Protein AF-A0A6N8X5X6-F1 (afdb_monomer_lite)

Secondary structure (DSSP, 8-state):
--THHHHHHHHHGGGGGTTSEEEEEEESS-STT-HHHHHHHHSS-SEEEEEEETT--S-HHHHSHHHHHHHHHH-

Foldseek 3Di:
DDCVVVVVVVLVCLLVQQAPEEEAEAEQPEPVGHPVVVVSVVPRHVHYHYHYDDPDDDCCCVPPVPVVVVSVVVD

Sequence (75 aa):
MGASDWLRSIWQDRAAFANRSALILWGLKDIAFRRKKLERWKSPPRDADVSQFEGSGRSLAEEVPGRVVEALRSS

Structure (mmCIF, N/CA/C/O backbone):
data_AF-A0A6N8X5X6-F1
#
_entry.id   AF-A0A6N8X5X6-F1
#
loop_
_atom_site.group_PDB
_atom_site.id
_atom_site.type_symbol
_atom_site.label_atom_id
_atom_site.label_alt_id
_atom_site.label_comp_id
_atom_site.label_asym_id
_atom_site.label_entity_id
_atom_site.label_seq_id
_atom_site.pdbx_PDB_ins_code
_atom_site.Cartn_x
_atom_site.Cartn_y
_atom_site.Cartn_z
_atom_site.occupancy
_atom_site.B_iso_or_equiv
_atom_site.auth_seq_id
_at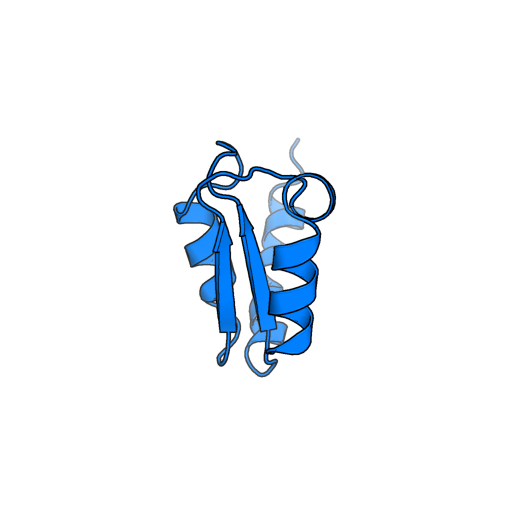om_site.auth_comp_id
_atom_site.auth_asym_id
_atom_site.auth_atom_id
_atom_site.pdbx_PDB_model_num
ATOM 1 N N . MET A 1 1 ? 28.238 6.755 -7.490 1.00 50.38 1 MET A N 1
ATOM 2 C CA . MET A 1 1 ? 27.948 5.413 -8.038 1.00 50.38 1 MET A CA 1
ATOM 3 C C . MET A 1 1 ? 26.678 4.921 -7.375 1.00 50.38 1 MET A C 1
ATOM 5 O O . MET A 1 1 ? 26.608 4.953 -6.155 1.00 50.38 1 MET A O 1
ATOM 9 N N . GLY A 1 2 ? 25.632 4.661 -8.158 1.00 71.25 2 GLY A N 1
ATOM 10 C CA . GLY A 1 2 ? 24.269 4.500 -7.648 1.00 71.25 2 GLY A CA 1
ATOM 11 C C . GLY A 1 2 ? 23.780 3.064 -7.760 1.00 71.25 2 GLY A C 1
ATOM 12 O O . GLY A 1 2 ? 24.097 2.379 -8.727 1.00 71.25 2 GLY A O 1
ATOM 13 N N . ALA A 1 3 ? 22.944 2.639 -6.814 1.00 85.94 3 ALA A N 1
ATOM 14 C CA . ALA A 1 3 ? 22.281 1.334 -6.802 1.00 85.94 3 ALA A CA 1
ATOM 15 C C . ALA A 1 3 ? 21.187 1.188 -7.889 1.00 85.94 3 ALA A C 1
ATOM 17 O O . ALA A 1 3 ? 20.253 0.406 -7.735 1.00 85.94 3 ALA A O 1
ATOM 18 N N . SER A 1 4 ? 21.264 1.964 -8.974 1.00 89.12 4 SER A N 1
ATOM 19 C CA . SER A 1 4 ? 20.223 2.078 -9.997 1.00 89.12 4 SER A CA 1
ATOM 20 C C . SER A 1 4 ? 20.024 0.785 -10.780 1.00 89.12 4 SER A C 1
ATOM 22 O O . SER A 1 4 ? 18.882 0.422 -11.049 1.00 89.12 4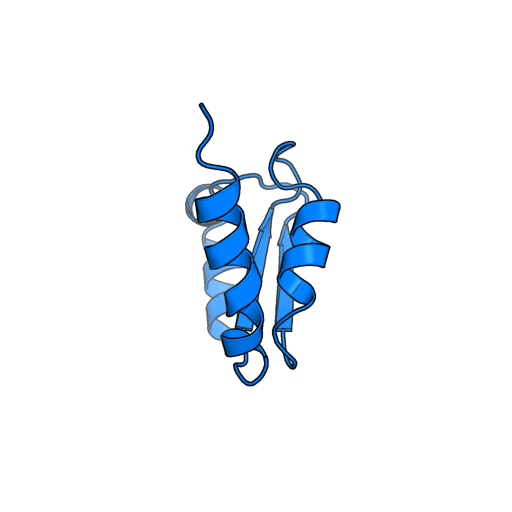 SER A O 1
ATOM 24 N N . ASP A 1 5 ? 21.104 0.080 -11.126 1.00 90.81 5 ASP A N 1
ATOM 25 C CA . ASP A 1 5 ? 21.015 -1.169 -11.894 1.00 90.81 5 ASP A CA 1
ATOM 26 C C . ASP A 1 5 ? 20.488 -2.321 -11.038 1.00 90.81 5 ASP A C 1
ATOM 28 O O . ASP A 1 5 ? 19.609 -3.060 -11.472 1.00 90.81 5 ASP A O 1
ATOM 32 N N . TRP A 1 6 ? 20.928 -2.396 -9.782 1.00 90.38 6 TRP A N 1
ATOM 33 C CA . TRP A 1 6 ? 20.381 -3.332 -8.800 1.00 90.38 6 TRP A CA 1
ATOM 34 C C . TRP A 1 6 ? 18.903 -3.052 -8.490 1.00 90.38 6 TRP A C 1
ATOM 36 O O . TRP A 1 6 ? 18.073 -3.955 -8.484 1.00 90.38 6 TRP A O 1
ATOM 46 N N . LEU A 1 7 ? 18.522 -1.784 -8.307 1.00 87.69 7 LEU A N 1
ATOM 47 C CA . LEU A 1 7 ? 17.118 -1.423 -8.123 1.00 87.69 7 LEU A CA 1
ATOM 48 C C . LEU A 1 7 ? 16.294 -1.788 -9.368 1.00 87.69 7 LEU A C 1
ATOM 50 O O . LEU A 1 7 ? 15.163 -2.259 -9.250 1.00 87.69 7 LEU A O 1
ATOM 54 N N . ARG A 1 8 ? 16.849 -1.586 -10.569 1.00 89.00 8 ARG A N 1
ATOM 55 C CA . ARG A 1 8 ? 16.193 -1.949 -11.829 1.00 89.00 8 ARG A CA 1
ATOM 56 C C . ARG A 1 8 ? 15.955 -3.453 -11.928 1.00 89.00 8 ARG A C 1
ATOM 58 O O . ARG A 1 8 ? 14.848 -3.815 -12.323 1.00 89.00 8 ARG A O 1
ATOM 65 N N . SER A 1 9 ? 16.927 -4.293 -11.567 1.00 88.88 9 SER A N 1
ATOM 66 C CA . SER A 1 9 ? 16.766 -5.751 -11.638 1.00 88.88 9 SER A CA 1
ATOM 67 C C . SER A 1 9 ? 15.635 -6.232 -10.727 1.00 88.88 9 SER A C 1
ATOM 69 O O . SER A 1 9 ? 14.748 -6.942 -11.187 1.00 88.88 9 SER A O 1
ATOM 71 N N . ILE A 1 10 ? 15.552 -5.720 -9.493 1.00 86.94 10 ILE A N 1
ATOM 72 C CA . ILE A 1 10 ? 14.437 -6.028 -8.578 1.00 86.94 10 ILE A CA 1
ATOM 73 C C . ILE A 1 10 ? 13.087 -5.630 -9.192 1.00 86.94 10 ILE A C 1
ATOM 75 O O . ILE A 1 10 ? 12.107 -6.369 -9.118 1.00 86.94 10 ILE A O 1
ATOM 79 N N . TRP A 1 11 ? 13.010 -4.460 -9.832 1.00 86.12 11 TRP A N 1
ATOM 80 C CA . TRP A 1 11 ? 11.770 -4.010 -10.468 1.00 86.12 11 TRP A CA 1
ATOM 81 C C . TRP A 1 11 ? 11.369 -4.838 -11.693 1.00 86.12 11 TRP A C 1
ATOM 83 O O . TRP A 1 11 ? 10.186 -4.814 -12.054 1.00 86.12 11 TRP A O 1
ATOM 93 N N . GLN A 1 12 ? 12.305 -5.518 -12.356 1.00 86.38 12 GLN A N 1
ATOM 94 C CA . GLN A 1 12 ? 12.015 -6.388 -13.499 1.00 86.38 12 GLN A CA 1
ATOM 95 C C . GLN A 1 12 ? 11.309 -7.677 -13.061 1.00 86.38 12 GLN A C 1
ATOM 97 O O . GLN A 1 12 ? 10.373 -8.099 -13.738 1.00 86.38 12 GLN A O 1
ATOM 102 N N . ASP A 1 13 ? 11.623 -8.198 -11.876 1.00 86.19 13 ASP A N 1
ATOM 103 C CA . ASP A 1 13 ? 11.023 -9.433 -11.350 1.00 86.19 13 ASP A CA 1
ATOM 104 C C . ASP A 1 13 ? 9.581 -9.278 -10.851 1.00 86.19 13 ASP A C 1
ATOM 106 O O . ASP A 1 13 ? 8.920 -10.263 -10.523 1.00 86.19 13 ASP A O 1
ATOM 110 N N . ARG A 1 14 ? 9.016 -8.063 -10.848 1.00 84.62 14 ARG A N 1
ATOM 111 C CA . ARG A 1 14 ? 7.639 -7.835 -10.368 1.00 84.62 14 ARG A CA 1
ATOM 112 C C . ARG A 1 14 ? 6.569 -8.612 -11.145 1.00 84.62 14 ARG A C 1
ATOM 114 O O . ARG A 1 14 ? 5.469 -8.799 -10.636 1.00 84.62 14 ARG A O 1
ATOM 121 N N . ALA A 1 15 ? 6.873 -9.049 -12.370 1.00 83.25 15 ALA A N 1
ATOM 122 C CA . ALA A 1 15 ? 5.990 -9.913 -13.152 1.00 83.25 15 ALA A CA 1
ATOM 123 C C . ALA A 1 15 ? 5.709 -11.253 -12.445 1.00 83.25 15 ALA A C 1
ATOM 125 O O . ALA A 1 15 ? 4.657 -11.845 -12.663 1.00 83.25 15 ALA A O 1
ATOM 126 N N . ALA A 1 16 ? 6.584 -11.690 -11.532 1.00 85.44 16 ALA A N 1
ATOM 127 C CA . ALA A 1 16 ? 6.351 -12.859 -10.689 1.00 85.44 16 ALA A CA 1
ATOM 128 C C . ALA A 1 16 ? 5.096 -12.727 -9.802 1.00 85.44 16 ALA A C 1
ATOM 130 O O . ALA A 1 16 ? 4.505 -13.734 -9.411 1.00 85.44 16 ALA A O 1
ATOM 131 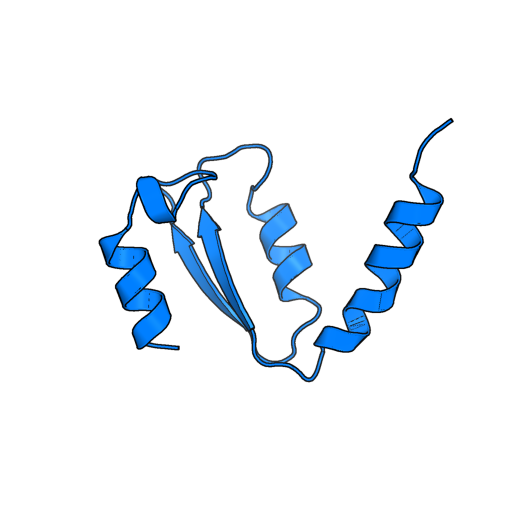N N . PHE A 1 17 ? 4.650 -11.499 -9.512 1.00 82.94 17 PHE A N 1
ATOM 132 C CA . PHE A 1 17 ? 3.428 -11.243 -8.747 1.00 82.94 17 PHE A CA 1
ATOM 133 C C . PHE A 1 17 ? 2.159 -11.241 -9.606 1.00 82.94 17 PHE A C 1
ATOM 135 O O . PHE A 1 17 ? 1.069 -11.125 -9.057 1.00 82.94 17 PHE A O 1
ATOM 142 N N . ALA A 1 18 ? 2.262 -11.394 -10.931 1.00 87.62 18 ALA A N 1
ATOM 143 C CA . ALA A 1 18 ? 1.118 -11.210 -11.821 1.00 87.62 18 ALA A CA 1
ATOM 144 C C . ALA A 1 18 ? -0.049 -12.163 -11.544 1.00 87.62 18 ALA A C 1
ATOM 146 O O . ALA A 1 18 ? -1.205 -11.763 -11.619 1.00 87.62 18 ALA A O 1
ATOM 147 N N . ASN A 1 19 ? 0.244 -13.400 -11.147 1.00 88.81 19 ASN A N 1
ATOM 148 C CA . ASN A 1 19 ? -0.773 -14.408 -10.841 1.00 88.81 19 ASN A CA 1
ATOM 149 C C . ASN A 1 19 ? -1.112 -14.497 -9.344 1.00 88.81 19 ASN A C 1
ATOM 151 O O . ASN A 1 19 ? -1.661 -15.503 -8.899 1.00 88.81 19 ASN A O 1
ATOM 155 N N . ARG A 1 20 ? -0.747 -13.490 -8.547 1.00 87.75 20 ARG A N 1
ATOM 156 C CA . ARG A 1 20 ? -1.090 -13.417 -7.124 1.00 87.75 20 ARG A CA 1
ATOM 157 C C . ARG A 1 20 ? -2.184 -12.376 -6.924 1.00 87.75 20 ARG A C 1
ATOM 159 O O . ARG A 1 20 ? -2.069 -11.274 -7.457 1.00 87.75 20 ARG A O 1
ATOM 166 N N . SER A 1 21 ? -3.197 -12.715 -6.129 1.00 90.00 21 SER A N 1
ATOM 167 C CA . SER A 1 21 ? -4.102 -11.704 -5.585 1.00 90.00 21 SER A CA 1
ATOM 168 C C . SER A 1 21 ? -3.342 -10.851 -4.571 1.00 90.00 21 SER A C 1
ATOM 170 O O . SER A 1 21 ? -2.515 -11.367 -3.810 1.00 90.00 21 SER A O 1
ATOM 172 N N . ALA A 1 22 ? -3.587 -9.546 -4.588 1.00 92.69 22 ALA A N 1
ATOM 173 C CA . ALA A 1 22 ? -2.913 -8.597 -3.715 1.00 92.69 22 ALA A CA 1
ATOM 174 C C . ALA A 1 22 ? -3.907 -7.596 -3.123 1.00 92.69 22 ALA A C 1
ATOM 176 O O . ALA A 1 22 ? -4.676 -6.983 -3.856 1.00 92.69 22 ALA A O 1
ATOM 177 N N . LEU A 1 23 ? -3.825 -7.374 -1.811 1.00 94.56 23 LEU A N 1
ATOM 178 C CA . LEU A 1 23 ? -4.463 -6.243 -1.145 1.00 94.56 23 LEU A CA 1
ATOM 179 C C . LEU A 1 23 ? -3.440 -5.113 -0.986 1.00 94.56 23 LEU A C 1
ATOM 181 O O . LEU A 1 23 ? -2.371 -5.305 -0.404 1.00 94.56 23 LEU A O 1
ATOM 185 N N . ILE A 1 24 ? -3.770 -3.923 -1.484 1.00 94.56 24 ILE A N 1
ATOM 186 C CA . ILE A 1 24 ? -2.941 -2.722 -1.387 1.00 94.56 24 ILE A CA 1
ATOM 187 C C . ILE A 1 24 ? -3.685 -1.674 -0.557 1.00 94.56 24 ILE A C 1
ATOM 189 O O . ILE A 1 24 ? -4.677 -1.095 -0.996 1.00 94.56 24 ILE A O 1
ATOM 193 N N . LEU A 1 25 ? -3.159 -1.381 0.633 1.00 96.12 25 LEU A N 1
ATOM 194 C CA . LEU A 1 25 ? -3.626 -0.283 1.479 1.00 96.12 25 LEU A CA 1
ATOM 195 C C . LEU A 1 25 ? -2.735 0.938 1.241 1.00 96.12 25 LEU A C 1
ATOM 197 O O . LEU A 1 25 ? -1.520 0.859 1.429 1.00 96.12 25 LEU A O 1
ATOM 201 N N . TRP A 1 26 ? -3.312 2.059 0.799 1.00 96.56 26 TRP A N 1
ATOM 202 C CA . TRP A 1 26 ? -2.520 3.185 0.297 1.00 96.56 26 TRP A CA 1
ATOM 203 C C . TRP A 1 26 ? -2.968 4.553 0.824 1.00 96.56 26 TRP A C 1
ATOM 205 O O . TRP A 1 26 ? -4.055 5.034 0.502 1.00 96.56 26 TRP A O 1
ATOM 215 N N . GLY A 1 27 ? -2.099 5.217 1.589 1.00 95.69 27 GLY A N 1
ATOM 216 C CA . GLY A 1 27 ? -2.283 6.604 2.022 1.00 95.69 27 GLY A CA 1
ATOM 217 C C . GLY A 1 27 ? -1.869 7.608 0.948 1.00 95.69 27 GLY A C 1
ATOM 218 O O . GLY A 1 27 ? -0.855 7.425 0.275 1.00 95.69 27 GLY A O 1
ATOM 219 N N . LEU A 1 28 ? -2.652 8.673 0.760 1.00 94.12 28 LEU A N 1
ATOM 220 C CA . LEU A 1 28 ? -2.414 9.674 -0.296 1.00 94.12 28 LEU A CA 1
ATOM 221 C C . LEU A 1 28 ? -1.876 11.014 0.217 1.00 94.12 28 LEU A C 1
ATOM 223 O O . LEU A 1 28 ? -1.512 11.868 -0.596 1.00 94.12 28 LEU A O 1
ATOM 227 N N . LYS A 1 29 ? -1.775 11.194 1.538 1.00 94.25 29 LYS A N 1
ATOM 228 C CA . LYS A 1 29 ? -1.270 12.429 2.152 1.00 94.25 29 LYS A CA 1
ATOM 229 C C . LYS A 1 29 ? 0.253 12.573 2.042 1.00 94.25 29 LYS A C 1
ATOM 231 O O . LYS A 1 29 ? 0.763 13.691 2.040 1.00 94.25 29 LYS A O 1
ATOM 236 N N . ASP A 1 30 ? 0.987 11.465 1.914 1.00 91.19 30 ASP A N 1
ATOM 237 C CA . ASP A 1 30 ? 2.448 11.482 1.777 1.00 91.19 30 ASP A CA 1
ATOM 238 C C . ASP A 1 30 ? 2.881 11.781 0.326 1.00 91.19 30 ASP A C 1
ATOM 240 O O . ASP A 1 30 ? 2.528 11.085 -0.632 1.00 91.19 30 ASP A O 1
ATOM 244 N N . ILE A 1 31 ? 3.705 12.820 0.153 1.00 90.00 31 ILE A N 1
ATOM 245 C CA . ILE A 1 31 ? 4.232 13.252 -1.147 1.00 90.00 31 ILE A CA 1
ATOM 246 C C . ILE A 1 31 ? 5.118 12.199 -1.831 1.00 90.00 31 ILE A C 1
ATOM 248 O O . ILE A 1 31 ? 5.144 12.116 -3.069 1.00 90.00 31 ILE A O 1
ATOM 252 N N . ALA A 1 32 ? 5.816 11.365 -1.057 1.00 87.88 32 ALA A N 1
ATOM 253 C CA . ALA A 1 32 ? 6.611 10.267 -1.586 1.00 87.88 32 ALA A CA 1
ATOM 254 C C . ALA A 1 32 ? 5.705 9.199 -2.220 1.00 87.88 32 ALA A C 1
ATOM 256 O O . ALA A 1 32 ? 6.030 8.678 -3.295 1.00 87.88 32 ALA A O 1
ATOM 257 N N . PHE A 1 33 ? 4.513 8.989 -1.654 1.00 86.44 33 PHE A N 1
ATOM 258 C CA . PHE A 1 33 ? 3.574 7.916 -1.991 1.00 86.44 33 PHE A CA 1
ATOM 259 C C . PHE A 1 33 ? 2.274 8.433 -2.629 1.00 86.44 33 PHE A C 1
ATOM 261 O O . PHE A 1 33 ? 1.178 7.988 -2.329 1.00 86.44 33 PHE A O 1
ATOM 268 N N . ARG A 1 34 ? 2.369 9.362 -3.583 1.00 87.56 34 ARG A N 1
ATOM 269 C CA . ARG A 1 34 ? 1.200 9.833 -4.355 1.00 87.56 34 ARG A CA 1
ATOM 270 C C . ARG A 1 34 ? 0.663 8.789 -5.341 1.00 87.56 34 ARG A C 1
ATOM 272 O O . ARG A 1 34 ? 1.354 7.833 -5.697 1.00 87.56 34 ARG A O 1
ATOM 279 N N . ARG A 1 35 ? -0.514 9.068 -5.912 1.00 91.44 35 ARG A N 1
ATOM 280 C CA . ARG A 1 35 ? -1.226 8.211 -6.881 1.00 91.44 35 ARG A CA 1
ATOM 281 C C . ARG A 1 35 ? -0.369 7.642 -8.017 1.00 91.44 35 ARG A C 1
ATOM 283 O O . ARG A 1 35 ? -0.514 6.477 -8.353 1.00 91.44 35 ARG A O 1
ATOM 290 N N . LYS A 1 36 ? 0.593 8.402 -8.557 1.00 91.69 36 LYS A N 1
ATOM 291 C CA . LYS A 1 36 ? 1.520 7.897 -9.593 1.00 91.69 36 LYS A CA 1
ATOM 292 C C . LYS A 1 36 ? 2.266 6.626 -9.161 1.00 91.69 36 LYS A C 1
ATOM 294 O O . LYS A 1 36 ? 2.551 5.770 -9.991 1.00 91.69 36 LYS A O 1
ATOM 299 N N . LYS A 1 37 ? 2.627 6.521 -7.880 1.00 91.75 37 LYS A N 1
ATOM 300 C CA . LYS A 1 37 ? 3.296 5.335 -7.343 1.00 91.75 37 LYS A CA 1
ATOM 301 C C . LYS A 1 37 ? 2.287 4.208 -7.167 1.00 91.75 37 LYS A C 1
ATOM 303 O O . LYS A 1 37 ? 2.584 3.109 -7.614 1.00 91.75 37 LYS A O 1
ATOM 308 N N . LEU A 1 38 ? 1.098 4.493 -6.634 1.00 92.94 38 LEU A N 1
ATOM 309 C CA . LEU A 1 38 ? 0.020 3.507 -6.520 1.00 92.94 38 LEU A CA 1
ATOM 310 C C . LEU A 1 38 ? -0.292 2.831 -7.865 1.00 92.94 38 LEU A C 1
ATOM 312 O O . LEU A 1 38 ? -0.308 1.610 -7.939 1.00 92.94 38 LEU A O 1
ATOM 316 N N . GLU A 1 39 ? -0.440 3.594 -8.951 1.00 92.25 39 GLU A N 1
ATOM 317 C CA . GLU A 1 39 ? -0.697 3.009 -10.278 1.00 92.25 39 GLU A CA 1
ATOM 318 C C . GLU A 1 39 ? 0.428 2.071 -10.746 1.00 92.25 39 GLU A C 1
ATOM 320 O O . GLU A 1 39 ? 0.171 1.042 -11.367 1.00 92.25 39 GLU A O 1
ATOM 325 N N . ARG A 1 40 ? 1.686 2.359 -10.383 1.00 90.25 40 ARG A N 1
ATOM 326 C CA . ARG A 1 40 ? 2.809 1.452 -10.662 1.00 90.25 40 ARG A CA 1
ATOM 327 C C . ARG A 1 40 ? 2.692 0.137 -9.887 1.00 90.25 40 ARG A C 1
ATOM 329 O O . ARG A 1 40 ? 3.091 -0.896 -10.417 1.00 90.25 40 ARG A O 1
ATOM 336 N N . TRP A 1 41 ? 2.172 0.176 -8.662 1.00 89.44 41 TRP A N 1
ATOM 337 C CA . TRP A 1 41 ? 1.962 -1.004 -7.816 1.00 89.44 41 TRP A CA 1
ATOM 338 C C . TRP A 1 41 ? 0.724 -1.817 -8.205 1.00 89.44 41 TRP A C 1
ATOM 340 O O . TRP A 1 41 ? 0.729 -3.027 -8.027 1.00 89.44 41 TRP A O 1
AT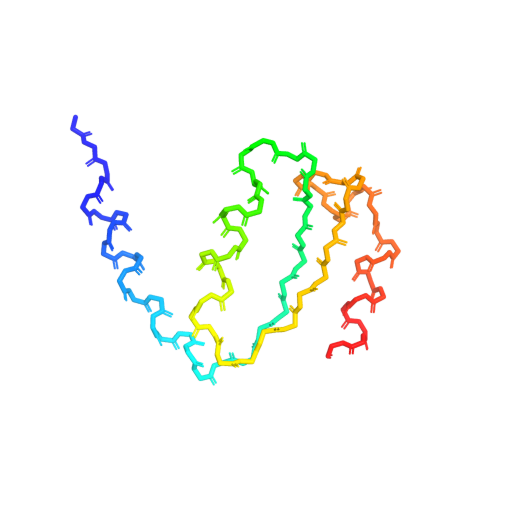OM 350 N N . LYS A 1 42 ? -0.293 -1.184 -8.797 1.00 90.00 42 LYS A N 1
ATOM 351 C CA . LYS A 1 42 ? -1.484 -1.860 -9.338 1.00 90.00 42 LYS A CA 1
ATOM 352 C C . LYS A 1 42 ? -1.212 -2.656 -10.614 1.00 90.00 42 LYS A C 1
ATOM 354 O O . LYS A 1 42 ? -1.952 -3.570 -10.934 1.00 90.00 42 LYS A O 1
ATOM 359 N N . SER A 1 43 ? -0.181 -2.280 -11.369 1.00 87.00 43 SER A N 1
ATOM 360 C CA . SER A 1 43 ? 0.076 -2.840 -12.701 1.00 87.00 43 SER A CA 1
ATOM 361 C C . SER A 1 43 ? 0.470 -4.327 -12.737 1.00 87.00 43 SER A C 1
ATOM 363 O O . SER A 1 43 ? 0.109 -4.964 -13.725 1.00 87.00 43 SER A O 1
ATOM 365 N N . PRO A 1 44 ? 1.253 -4.881 -11.788 1.00 84.94 44 PRO A N 1
ATOM 366 C CA . PRO A 1 44 ? 1.673 -6.278 -11.873 1.00 84.94 44 PRO A CA 1
ATOM 367 C C . PRO A 1 44 ? 0.578 -7.303 -11.542 1.00 84.94 44 PRO A C 1
ATOM 369 O O . PRO A 1 44 ? 0.357 -8.157 -12.395 1.00 84.94 44 PRO A O 1
ATOM 372 N N . PRO A 1 45 ? -0.081 -7.276 -10.364 1.00 84.25 45 PRO A N 1
ATOM 373 C CA . PRO A 1 45 ? -1.053 -8.304 -9.996 1.00 84.25 45 PRO A CA 1
ATOM 374 C C . PRO A 1 45 ? -2.306 -8.229 -10.872 1.00 84.25 45 PRO A C 1
ATOM 376 O O . PRO A 1 45 ? -2.857 -7.154 -11.098 1.00 84.25 45 PRO A O 1
ATOM 379 N N . ARG A 1 46 ? -2.767 -9.387 -11.355 1.00 84.38 46 ARG A N 1
ATOM 380 C CA . ARG A 1 46 ? -3.990 -9.510 -12.164 1.00 84.38 46 ARG A CA 1
ATOM 381 C C . ARG A 1 46 ? -5.246 -9.156 -11.370 1.00 84.38 46 ARG A C 1
ATOM 383 O O . ARG A 1 46 ? -6.226 -8.711 -11.959 1.00 84.38 46 ARG A O 1
ATOM 390 N N . ASP A 1 47 ? -5.198 -9.382 -10.064 1.00 86.62 47 ASP A N 1
ATOM 391 C CA . ASP A 1 47 ? -6.302 -9.190 -9.139 1.00 86.62 47 ASP A CA 1
ATOM 392 C C . ASP A 1 47 ? -5.797 -8.407 -7.925 1.00 86.62 47 ASP A C 1
ATOM 394 O O . ASP A 1 47 ? -5.101 -8.936 -7.0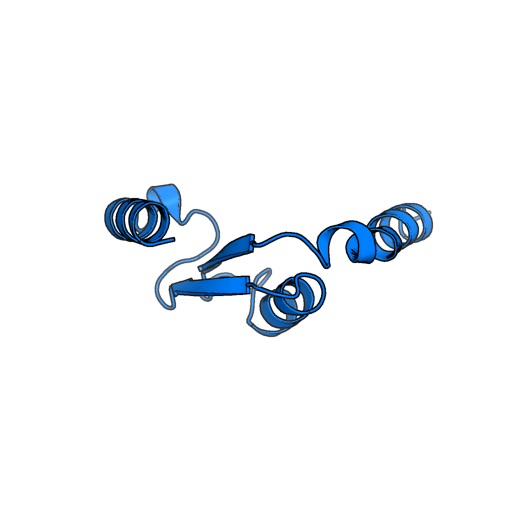56 1.00 86.62 47 ASP A O 1
ATOM 398 N N . ALA A 1 48 ? -6.045 -7.101 -7.945 1.00 91.69 48 ALA A N 1
ATOM 399 C CA . ALA A 1 48 ? -5.561 -6.175 -6.936 1.00 91.69 48 ALA A CA 1
ATOM 400 C C . ALA A 1 48 ? -6.748 -5.470 -6.288 1.00 91.69 48 ALA A C 1
ATOM 402 O O . ALA A 1 48 ? -7.376 -4.619 -6.925 1.00 91.69 48 ALA A O 1
ATOM 403 N N . ASP A 1 49 ? -7.010 -5.779 -5.022 1.00 93.94 49 ASP A N 1
ATOM 404 C CA . ASP A 1 49 ? -7.909 -4.977 -4.205 1.00 93.94 49 ASP A CA 1
ATOM 405 C C . ASP A 1 49 ? -7.134 -3.782 -3.641 1.00 93.94 49 ASP A C 1
ATOM 407 O O . ASP A 1 49 ? -6.012 -3.910 -3.144 1.00 93.94 49 ASP A O 1
ATOM 411 N N . VAL A 1 50 ? -7.700 -2.587 -3.770 1.00 94.62 50 VAL A N 1
ATOM 412 C CA . VAL A 1 50 ? -7.008 -1.338 -3.457 1.00 94.62 50 VAL A CA 1
ATOM 413 C C . VAL A 1 50 ? -7.890 -0.457 -2.595 1.00 94.62 50 VAL A C 1
ATOM 415 O O . VAL A 1 50 ? -8.801 0.212 -3.083 1.00 94.62 50 VAL A O 1
ATOM 418 N N . SER A 1 51 ? -7.526 -0.352 -1.321 1.00 95.31 51 SER A N 1
ATOM 419 C CA . SER A 1 51 ? -8.145 0.582 -0.385 1.00 95.31 51 SER A CA 1
ATOM 420 C C . SER A 1 51 ? -7.296 1.841 -0.248 1.00 95.31 51 SER A C 1
ATOM 422 O O . SER A 1 51 ? -6.120 1.794 0.118 1.00 95.31 51 SER A O 1
ATOM 424 N N . GLN A 1 52 ? -7.898 2.991 -0.548 1.00 95.25 52 GLN A N 1
ATOM 425 C CA . GLN A 1 52 ? -7.218 4.285 -0.544 1.00 95.25 52 GLN A CA 1
ATOM 426 C C . GLN A 1 52 ? -7.661 5.140 0.642 1.00 95.25 52 GLN A C 1
ATOM 428 O O . GLN A 1 52 ? -8.848 5.240 0.953 1.00 95.25 52 GLN A O 1
ATOM 433 N N . PHE A 1 53 ? -6.694 5.795 1.280 1.00 95.00 53 PHE A N 1
ATOM 434 C CA . PHE A 1 53 ? -6.883 6.570 2.502 1.00 95.00 53 PHE A CA 1
ATOM 435 C C . PHE A 1 53 ? -6.433 8.014 2.260 1.00 95.00 53 PHE A C 1
ATOM 437 O O . PHE A 1 53 ? -5.256 8.349 2.394 1.00 95.00 53 PHE A O 1
ATOM 444 N N . GLU A 1 54 ? -7.367 8.883 1.865 1.00 92.00 54 GLU A N 1
ATOM 445 C CA . GLU A 1 54 ? -7.038 10.262 1.465 1.00 92.00 54 GLU A CA 1
ATOM 446 C C . GLU A 1 54 ? -6.469 11.108 2.613 1.00 92.00 54 GLU A C 1
ATOM 448 O O . GLU A 1 54 ? -5.554 11.902 2.408 1.00 92.00 54 GLU A O 1
ATOM 453 N N . GLY A 1 55 ? -6.970 10.898 3.833 1.00 92.69 55 GLY A N 1
ATOM 454 C CA . GLY A 1 55 ? -6.548 11.632 5.028 1.00 92.69 55 GLY A CA 1
ATOM 455 C C . GLY A 1 55 ? -5.262 11.122 5.683 1.00 92.69 55 GLY A C 1
ATOM 456 O O . GLY A 1 55 ? -4.810 11.736 6.651 1.00 92.69 55 GLY A O 1
ATOM 457 N N . SER A 1 56 ? -4.678 10.034 5.174 1.00 94.38 56 SER A N 1
ATOM 458 C CA . SER A 1 56 ? -3.582 9.319 5.832 1.00 94.38 56 SER A CA 1
ATOM 459 C C . SER A 1 56 ? -2.328 9.251 4.967 1.00 94.38 56 SER A C 1
ATOM 461 O O . SER A 1 56 ? -2.387 9.280 3.734 1.00 94.38 56 SER A O 1
ATOM 463 N N . GLY A 1 57 ? -1.177 9.213 5.628 1.00 92.31 57 GLY A N 1
ATOM 464 C CA . GLY A 1 57 ? 0.140 9.171 5.018 1.00 92.31 57 GLY A CA 1
ATOM 465 C C . GLY A 1 57 ? 0.743 7.773 5.036 1.00 92.31 57 GLY A C 1
ATOM 466 O O . GLY A 1 57 ? 0.154 6.803 4.561 1.00 92.31 57 GLY A O 1
ATOM 467 N N . ARG A 1 58 ? 1.978 7.697 5.524 1.00 91.62 58 ARG A N 1
ATOM 468 C CA . ARG A 1 58 ? 2.819 6.501 5.461 1.00 91.62 58 ARG A CA 1
ATOM 469 C C . ARG A 1 58 ? 2.443 5.444 6.496 1.00 91.62 58 ARG A C 1
ATOM 471 O O . ARG A 1 58 ? 2.642 4.260 6.234 1.00 91.62 58 ARG A O 1
ATOM 478 N N . SER A 1 59 ? 1.926 5.853 7.651 1.00 93.25 59 SER A N 1
ATOM 479 C CA . SER A 1 59 ? 1.764 4.983 8.816 1.00 93.25 59 SER A CA 1
ATOM 480 C C . SER A 1 59 ? 0.296 4.624 9.019 1.00 93.25 59 SER A C 1
ATOM 482 O O . SER A 1 59 ? -0.272 4.875 10.075 1.00 93.25 59 SER A O 1
ATOM 484 N N . LEU A 1 60 ? -0.340 4.014 8.011 1.00 95.12 60 LEU A N 1
ATOM 485 C CA . LEU A 1 60 ? -1.779 3.705 8.039 1.00 95.12 60 LEU A CA 1
ATOM 486 C C . LEU A 1 60 ? -2.222 2.942 9.297 1.00 95.12 60 LEU A C 1
ATOM 488 O O . LEU A 1 60 ? -3.289 3.225 9.833 1.00 95.12 60 LEU A O 1
ATOM 492 N N . ALA A 1 61 ? -1.404 2.002 9.778 1.00 95.12 61 ALA A N 1
ATOM 493 C CA . ALA A 1 61 ? -1.705 1.225 10.980 1.00 95.12 61 ALA A CA 1
ATOM 494 C C . ALA A 1 61 ? -1.766 2.084 12.258 1.00 95.12 61 ALA A C 1
ATOM 496 O O . ALA A 1 61 ? -2.483 1.730 13.185 1.00 95.12 61 ALA A O 1
ATOM 497 N N . GLU A 1 62 ? -1.052 3.208 12.303 1.00 96.69 62 GLU A N 1
ATOM 498 C CA . GLU A 1 62 ? -1.075 4.154 13.427 1.00 96.69 62 GLU A CA 1
ATOM 499 C C . GLU A 1 62 ? -2.130 5.246 13.213 1.00 96.69 62 GLU A C 1
ATOM 501 O O . GLU A 1 62 ? -2.823 5.642 14.145 1.00 96.69 62 GLU A O 1
ATOM 506 N N . GLU A 1 63 ? -2.275 5.723 11.975 1.00 96.12 63 GLU A N 1
ATOM 507 C CA . GLU A 1 63 ? -3.152 6.844 11.629 1.00 96.12 63 GLU A CA 1
ATOM 508 C C . GLU A 1 63 ? -4.633 6.443 11.568 1.00 96.12 63 GLU A C 1
ATOM 510 O O . GLU A 1 63 ? -5.507 7.216 11.959 1.00 96.12 63 GLU A O 1
ATOM 515 N N . VAL A 1 64 ? -4.931 5.250 11.043 1.00 96.31 64 VAL A N 1
ATOM 516 C CA . VAL A 1 64 ? -6.295 4.744 10.805 1.00 96.31 64 VAL A CA 1
ATOM 517 C C . VAL A 1 64 ? -6.412 3.237 11.107 1.00 96.31 64 VAL A C 1
ATOM 519 O O . VAL A 1 64 ? -6.894 2.473 10.264 1.00 96.31 64 VAL A O 1
ATOM 522 N N . PRO A 1 65 ? -6.030 2.780 12.318 1.00 96.06 65 PRO A N 1
ATOM 523 C CA . PRO A 1 65 ? -5.959 1.358 12.675 1.00 96.06 65 PRO A CA 1
ATOM 524 C C . PRO A 1 65 ? -7.263 0.599 12.414 1.00 96.06 65 PRO A C 1
ATOM 526 O O . PRO A 1 65 ? -7.241 -0.486 11.838 1.00 96.06 65 PRO A O 1
ATOM 529 N N . GLY A 1 66 ? -8.409 1.178 12.790 1.00 96.88 66 GLY A N 1
ATOM 530 C CA . GLY A 1 66 ? -9.716 0.536 12.613 1.00 96.88 66 GLY A CA 1
ATOM 531 C C . GLY A 1 66 ? -10.027 0.241 11.146 1.00 96.88 66 GLY A C 1
ATOM 532 O O . GLY A 1 66 ? -10.356 -0.889 10.800 1.00 96.88 66 GLY A O 1
ATOM 533 N N . ARG A 1 67 ? -9.812 1.225 10.266 1.00 95.38 67 ARG A N 1
ATOM 534 C CA . ARG A 1 67 ? -10.070 1.066 8.829 1.00 95.38 67 ARG A CA 1
ATOM 535 C C . ARG A 1 67 ? -9.080 0.109 8.156 1.00 95.38 67 ARG A C 1
ATOM 537 O O . ARG A 1 67 ? -9.435 -0.545 7.182 1.00 95.38 67 ARG A O 1
ATOM 544 N N . VAL A 1 68 ? -7.848 0.014 8.664 1.00 96.19 68 VAL A N 1
ATOM 545 C CA . VAL A 1 68 ? -6.876 -1.000 8.218 1.00 96.19 68 VAL A CA 1
ATOM 546 C C . VAL A 1 68 ? -7.357 -2.403 8.586 1.00 96.19 68 VAL A C 1
ATOM 548 O O . VAL A 1 68 ? -7.339 -3.290 7.740 1.00 96.19 68 VAL A O 1
ATOM 551 N N . VAL A 1 69 ? -7.827 -2.605 9.821 1.00 96.94 69 VAL A N 1
ATOM 552 C CA . VAL A 1 69 ? -8.365 -3.899 10.270 1.00 96.94 69 VAL A CA 1
ATOM 553 C C . VAL A 1 69 ? -9.616 -4.291 9.484 1.00 96.94 69 VAL A C 1
ATOM 555 O O . VAL A 1 69 ? -9.760 -5.456 9.126 1.00 96.94 69 VAL A O 1
ATOM 558 N N . GLU A 1 70 ? -10.507 -3.343 9.197 1.00 95.94 70 GLU A N 1
ATOM 559 C CA . GLU A 1 70 ? -11.682 -3.578 8.349 1.00 95.94 70 GLU A CA 1
ATOM 560 C C . GLU A 1 70 ? -11.279 -4.055 6.953 1.00 95.94 70 GLU A C 1
ATOM 562 O O . GLU A 1 70 ? -11.748 -5.106 6.523 1.00 95.94 70 GLU A O 1
ATOM 567 N N . ALA A 1 71 ? -10.353 -3.349 6.296 1.00 94.56 71 ALA A N 1
ATOM 568 C CA . ALA A 1 71 ? -9.882 -3.710 4.960 1.00 94.56 71 ALA A CA 1
ATOM 569 C C . ALA A 1 71 ? -9.222 -5.100 4.919 1.00 94.56 71 ALA A C 1
ATOM 571 O O . ALA A 1 71 ? -9.403 -5.838 3.958 1.00 94.56 71 ALA A O 1
ATOM 572 N N . LEU A 1 72 ? -8.497 -5.480 5.978 1.00 94.00 72 LEU A N 1
ATOM 573 C CA . LEU A 1 72 ? -7.898 -6.815 6.106 1.00 94.00 72 LEU A CA 1
ATOM 574 C C . LEU A 1 72 ? -8.933 -7.933 6.290 1.00 94.00 72 LEU A C 1
ATOM 576 O O . LEU A 1 72 ? -8.645 -9.085 5.988 1.00 94.00 72 LEU A O 1
ATOM 580 N N . ARG A 1 73 ? -10.107 -7.627 6.849 1.00 94.38 73 ARG A N 1
ATOM 581 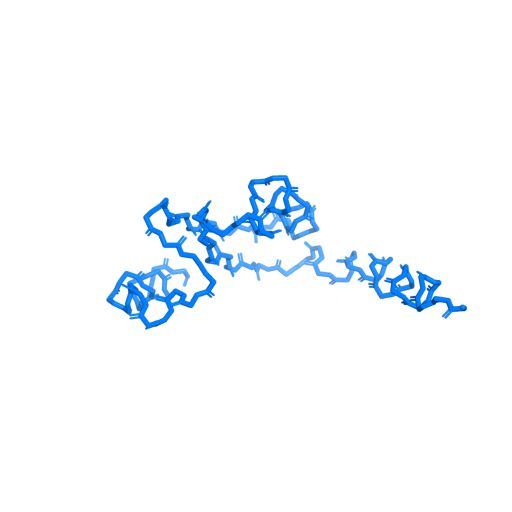C CA . ARG A 1 73 ? -11.175 -8.614 7.076 1.00 94.38 73 ARG A CA 1
ATOM 582 C C . ARG A 1 73 ? -12.098 -8.780 5.873 1.00 94.38 73 ARG A C 1
ATOM 584 O O . ARG A 1 73 ? -12.787 -9.792 5.799 1.00 94.38 73 ARG A O 1
ATOM 591 N N . SER A 1 74 ? -12.164 -7.780 4.996 1.00 87.69 74 SER A N 1
ATOM 592 C CA . SER A 1 74 ? -13.034 -7.769 3.816 1.00 87.69 74 SER A CA 1
ATOM 593 C C . SER A 1 74 ? -12.377 -8.300 2.541 1.00 87.69 74 SER A C 1
ATOM 595 O O . SER A 1 74 ? -13.085 -8.457 1.549 1.00 87.69 74 SER A O 1
ATOM 597 N N . SER A 1 75 ? -11.058 -8.518 2.555 1.00 76.69 75 SER A N 1
ATOM 598 C CA . SER A 1 75 ? -10.270 -8.999 1.411 1.00 76.69 75 SER A CA 1
ATOM 599 C C . SER A 1 75 ? -10.213 -10.516 1.310 1.00 76.69 75 SER A C 1
ATOM 601 O O . SER A 1 75 ? -10.020 -11.139 2.380 1.00 76.69 75 SER A O 1
#

pLDDT: mean 90.19, std 6.66, range [50.38, 96.94]

Radius of gyration: 14.13 Å; chains: 1; bounding box: 41×28×27 Å